Protein AF-A0A8S9REV7-F1 (afdb_monomer_lite)

Structure (mmCIF, N/CA/C/O backbone):
data_AF-A0A8S9REV7-F1
#
_entry.id   AF-A0A8S9REV7-F1
#
loop_
_atom_site.group_PDB
_atom_site.id
_atom_site.type_symbol
_atom_site.label_atom_id
_atom_site.label_alt_id
_atom_site.label_comp_id
_atom_site.label_asym_id
_atom_site.label_entity_id
_atom_site.label_seq_id
_atom_site.pdbx_PDB_ins_code
_atom_site.Cartn_x
_atom_site.Cartn_y
_atom_site.Cartn_z
_atom_site.occupancy
_atom_site.B_iso_or_equiv
_atom_site.auth_seq_id
_atom_site.auth_comp_id
_atom_site.auth_asym_id
_atom_site.auth_atom_id
_atom_site.pdbx_PDB_model_num
ATOM 1 N N . THR A 1 1 ? -3.778 -7.775 54.586 1.00 39.25 1 THR A N 1
ATOM 2 C CA . THR A 1 1 ? -3.864 -8.688 53.432 1.00 39.25 1 THR A CA 1
ATOM 3 C C . THR A 1 1 ? -3.214 -8.007 52.251 1.00 39.25 1 THR A C 1
ATOM 5 O O . THR A 1 1 ? -3.766 -7.033 51.762 1.00 39.25 1 THR A O 1
ATOM 8 N N . ALA A 1 2 ? -1.994 -8.413 51.896 1.00 40.66 2 ALA A N 1
ATOM 9 C CA . ALA A 1 2 ? -1.284 -7.877 50.738 1.00 40.66 2 ALA A CA 1
ATOM 10 C C . ALA A 1 2 ? -1.895 -8.484 49.469 1.00 40.66 2 ALA A C 1
ATOM 12 O O . ALA A 1 2 ? -1.997 -9.705 49.362 1.00 40.66 2 ALA A O 1
ATOM 13 N N . VAL A 1 3 ? -2.356 -7.632 48.557 1.00 47.00 3 VAL A N 1
ATOM 14 C CA . VAL A 1 3 ? -2.784 -8.039 47.216 1.00 47.00 3 VAL A CA 1
ATOM 15 C C . VAL A 1 3 ? -1.506 -8.296 46.408 1.00 47.00 3 VAL A C 1
ATOM 17 O O . VAL A 1 3 ? -0.645 -7.415 46.402 1.00 47.00 3 VAL A O 1
ATOM 20 N N . PRO A 1 4 ? -1.319 -9.467 45.775 1.00 45.22 4 PRO A N 1
ATOM 21 C CA . PRO A 1 4 ? -0.142 -9.709 44.954 1.00 45.22 4 PRO A CA 1
ATOM 22 C C . PRO A 1 4 ? -0.249 -8.898 43.659 1.00 45.22 4 PRO A C 1
ATOM 24 O O . PRO A 1 4 ? -1.212 -9.048 42.908 1.00 45.22 4 PRO A O 1
ATOM 27 N N . GLU A 1 5 ? 0.753 -8.064 43.383 1.00 46.72 5 GLU A N 1
ATOM 28 C CA . GLU A 1 5 ? 0.997 -7.477 42.061 1.00 46.72 5 GLU A CA 1
ATOM 29 C C . GLU A 1 5 ? 1.656 -8.513 41.135 1.00 46.72 5 GLU A C 1
ATOM 31 O O . GLU A 1 5 ? 2.822 -8.406 40.764 1.00 46.72 5 GLU A O 1
ATOM 36 N N . GLU A 1 6 ? 0.915 -9.552 40.758 1.00 48.66 6 GLU A N 1
ATOM 37 C CA . GLU A 1 6 ? 1.320 -10.462 39.686 1.00 48.66 6 GLU A CA 1
ATOM 38 C C . GLU A 1 6 ? 0.382 -10.275 38.490 1.00 48.66 6 GLU A C 1
ATOM 40 O O . GLU A 1 6 ? -0.776 -10.684 38.524 1.00 48.66 6 GLU A O 1
ATOM 45 N N . GLY A 1 7 ? 0.872 -9.653 37.409 1.00 47.50 7 GLY A N 1
ATOM 46 C CA . GLY A 1 7 ? 0.173 -9.743 36.120 1.00 47.50 7 GLY A CA 1
ATOM 47 C C . GLY A 1 7 ? 0.467 -8.690 35.054 1.00 47.50 7 GLY A C 1
ATOM 48 O O . GLY A 1 7 ? 0.242 -8.965 33.877 1.00 47.50 7 GLY A O 1
ATOM 49 N N . GLU A 1 8 ? 0.994 -7.508 35.385 1.00 52.69 8 GLU A N 1
ATOM 50 C CA . GLU A 1 8 ? 1.138 -6.452 34.365 1.00 52.69 8 GLU A CA 1
ATOM 51 C C . GLU A 1 8 ? 2.300 -6.673 33.376 1.00 52.69 8 GLU A C 1
ATOM 53 O O . GLU A 1 8 ? 2.222 -6.239 32.224 1.00 52.69 8 GLU A O 1
ATOM 58 N N . GLY A 1 9 ? 3.381 -7.341 33.794 1.00 54.41 9 GLY A N 1
ATOM 59 C CA . GLY A 1 9 ? 4.591 -7.511 32.976 1.00 54.41 9 GLY A CA 1
ATOM 60 C C . GLY A 1 9 ? 4.482 -8.599 31.901 1.00 54.41 9 GLY A C 1
ATOM 61 O O . GLY A 1 9 ? 4.935 -8.406 30.773 1.00 54.41 9 GLY A O 1
ATOM 62 N N . SER A 1 10 ? 3.829 -9.722 32.222 1.00 55.72 10 SER A N 1
ATOM 63 C CA . SER A 1 10 ? 3.706 -10.875 31.315 1.00 55.72 10 SER A CA 1
ATOM 64 C C . SER A 1 10 ? 2.827 -10.550 30.101 1.00 55.72 10 SER A C 1
ATOM 66 O O . SER A 1 10 ? 3.233 -10.755 28.958 1.00 55.72 10 SER A O 1
ATOM 68 N N . GLY A 1 11 ? 1.679 -9.897 30.325 1.00 69.00 11 GLY A N 1
ATOM 69 C CA . GLY A 1 11 ? 0.784 -9.478 29.243 1.00 69.00 11 GLY A CA 1
ATOM 70 C C . GLY A 1 11 ? 1.391 -8.422 28.311 1.00 69.00 11 GLY A C 1
ATOM 71 O O . GLY A 1 11 ? 1.100 -8.420 27.115 1.00 69.00 11 GLY A O 1
ATOM 72 N N . LYS A 1 12 ? 2.265 -7.542 28.825 1.00 77.00 12 LYS A N 1
ATOM 73 C CA . LYS A 1 12 ? 3.007 -6.567 28.006 1.00 77.00 12 LYS A CA 1
ATOM 74 C C . LYS A 1 12 ? 4.042 -7.273 27.122 1.00 77.00 12 LYS A C 1
ATOM 76 O O . LYS A 1 12 ? 4.089 -6.992 25.928 1.00 77.00 12 LYS A O 1
ATOM 81 N N . MET A 1 13 ? 4.797 -8.234 27.661 1.00 82.94 13 MET A N 1
ATOM 82 C CA . MET A 1 13 ? 5.788 -8.999 26.890 1.00 82.94 13 MET A CA 1
ATOM 83 C C . MET A 1 13 ? 5.139 -9.852 25.790 1.00 82.94 13 MET A C 1
ATOM 85 O O . MET A 1 13 ? 5.605 -9.840 24.653 1.00 82.94 13 MET A O 1
ATOM 89 N N . THR A 1 14 ? 4.026 -10.536 26.084 1.00 85.75 14 THR A N 1
ATOM 90 C CA . THR A 1 14 ? 3.288 -11.316 25.077 1.00 85.75 14 THR A CA 1
ATOM 91 C C . THR A 1 14 ? 2.748 -10.432 23.954 1.00 85.75 14 THR A C 1
ATOM 93 O O . THR A 1 14 ? 2.889 -10.794 22.792 1.00 85.75 14 THR A O 1
ATOM 96 N N . LYS A 1 15 ? 2.210 -9.244 24.267 1.00 85.94 15 LYS A N 1
ATOM 97 C CA . LYS A 1 15 ? 1.755 -8.283 23.245 1.00 85.94 15 LYS A CA 1
ATOM 98 C C . LYS A 1 15 ? 2.898 -7.742 22.391 1.00 85.94 15 LYS A C 1
ATOM 100 O O . LYS A 1 15 ? 2.723 -7.567 21.191 1.00 85.94 15 LYS A O 1
ATOM 105 N N . VAL A 1 16 ? 4.063 -7.481 22.987 1.00 90.25 16 VAL A N 1
ATOM 106 C CA . VAL A 1 16 ? 5.259 -7.049 22.243 1.00 90.25 16 VAL A CA 1
ATOM 107 C C . VAL A 1 16 ? 5.751 -8.160 21.314 1.00 90.25 16 VAL A C 1
ATOM 109 O O . VAL A 1 16 ? 6.079 -7.882 20.164 1.00 90.25 16 VAL A O 1
ATOM 112 N N . LEU A 1 17 ? 5.748 -9.415 21.773 1.00 90.88 17 LEU A N 1
ATOM 113 C CA . LEU A 1 17 ? 6.077 -10.581 20.949 1.00 90.88 17 LEU A CA 1
ATOM 114 C C . LEU A 1 17 ? 5.076 -10.784 19.807 1.00 90.88 17 LEU A C 1
ATOM 116 O O . LEU A 1 17 ? 5.490 -10.993 18.670 1.00 90.88 17 LEU A O 1
ATOM 120 N N . GLU A 1 18 ? 3.776 -10.689 20.088 1.00 89.19 18 GLU A N 1
ATOM 121 C CA . GLU A 1 18 ? 2.718 -10.783 19.078 1.00 89.19 18 GLU A CA 1
ATOM 122 C C . GLU A 1 18 ? 2.866 -9.678 18.028 1.00 89.19 18 GLU A C 1
ATOM 124 O O . GLU A 1 18 ? 2.861 -9.955 16.830 1.00 89.19 18 GLU A O 1
ATOM 129 N N . LEU A 1 19 ? 3.095 -8.438 18.466 1.00 89.56 19 LEU A N 1
ATOM 130 C CA . LEU A 1 19 ? 3.338 -7.308 17.577 1.00 89.56 19 LEU A CA 1
ATOM 131 C C . LEU A 1 19 ? 4.605 -7.514 16.736 1.00 89.56 19 LEU A C 1
ATOM 133 O O . LEU A 1 19 ? 4.574 -7.310 15.525 1.00 89.56 19 LEU A O 1
ATOM 137 N N . GLY A 1 20 ? 5.703 -7.964 17.349 1.00 91.88 20 GLY A N 1
ATOM 138 C CA . GLY A 1 20 ? 6.948 -8.281 16.650 1.00 91.88 20 GLY A CA 1
ATOM 139 C C . GLY A 1 20 ? 6.765 -9.372 15.594 1.00 91.88 20 GLY A C 1
ATOM 140 O O . GLY A 1 20 ? 7.270 -9.244 14.479 1.00 91.88 20 GLY A O 1
ATOM 141 N N . LEU A 1 21 ? 5.981 -10.408 15.904 1.00 92.69 21 LEU A N 1
ATOM 142 C CA . LEU A 1 21 ? 5.650 -11.478 14.967 1.00 92.69 21 LEU A CA 1
ATOM 143 C C . LEU A 1 21 ? 4.752 -10.980 13.830 1.00 92.69 21 LEU A C 1
ATOM 145 O O . LEU A 1 21 ? 4.997 -11.324 12.675 1.00 92.69 21 LEU A O 1
ATOM 149 N N . LEU A 1 22 ? 3.764 -10.131 14.125 1.00 89.62 22 LEU A N 1
ATOM 150 C CA . LEU A 1 22 ? 2.931 -9.483 13.110 1.00 89.62 22 LEU A CA 1
ATOM 151 C C . LEU A 1 22 ? 3.774 -8.621 12.164 1.00 89.62 22 LEU A C 1
ATOM 153 O O . LEU A 1 22 ? 3.592 -8.713 10.951 1.00 89.62 22 LEU A O 1
ATOM 157 N N . PHE A 1 23 ? 4.736 -7.850 12.683 1.00 90.94 23 PHE A N 1
ATOM 158 C CA . PHE A 1 23 ? 5.672 -7.084 11.856 1.00 90.94 23 PHE A CA 1
ATOM 159 C C . PHE A 1 23 ? 6.564 -7.993 11.010 1.00 90.94 23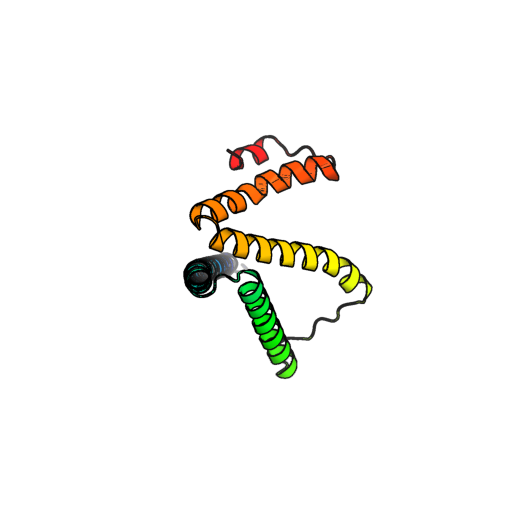 PHE A C 1
ATOM 161 O O . PHE A 1 23 ? 6.686 -7.765 9.808 1.00 90.94 23 PHE 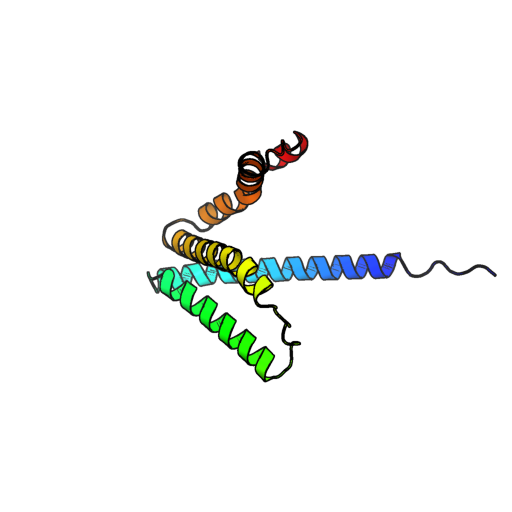A O 1
AT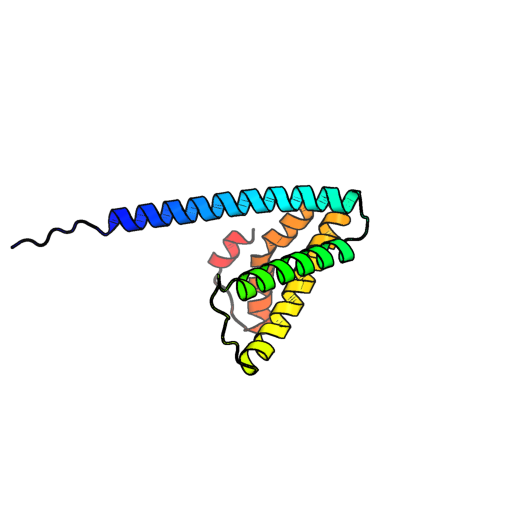OM 168 N N . ALA A 1 24 ? 7.155 -9.037 11.595 1.00 90.69 24 ALA A N 1
ATOM 169 C CA . ALA A 1 24 ? 7.998 -9.980 10.863 1.00 90.69 24 ALA A CA 1
ATOM 170 C C . ALA A 1 24 ? 7.224 -10.660 9.721 1.00 90.69 24 ALA A C 1
ATOM 172 O O . ALA A 1 24 ? 7.696 -10.709 8.584 1.00 90.69 24 ALA A O 1
ATOM 173 N N . MET A 1 25 ? 6.006 -11.121 10.010 1.00 90.75 25 MET A N 1
ATOM 174 C CA . MET A 1 25 ? 5.106 -11.733 9.037 1.00 90.75 25 MET A CA 1
ATOM 175 C C . MET A 1 25 ? 4.716 -10.738 7.938 1.00 90.75 25 MET A C 1
ATOM 177 O O . MET A 1 25 ? 4.762 -11.064 6.752 1.00 90.75 25 MET A O 1
ATOM 181 N N . TRP A 1 26 ? 4.381 -9.504 8.316 1.00 87.56 26 TRP A N 1
ATOM 182 C CA . TRP A 1 26 ? 4.061 -8.435 7.377 1.00 87.56 26 TRP A CA 1
ATOM 183 C C . TRP A 1 26 ? 5.228 -8.128 6.432 1.00 87.56 26 TRP A C 1
ATOM 185 O O . TRP A 1 26 ? 5.024 -8.102 5.218 1.00 87.56 26 TRP A O 1
ATOM 195 N N . TYR A 1 27 ? 6.452 -7.974 6.950 1.00 86.81 27 TYR A N 1
ATOM 196 C CA . TYR A 1 27 ? 7.648 -7.762 6.128 1.00 86.81 27 TYR A CA 1
ATOM 197 C C . TYR A 1 27 ? 7.919 -8.941 5.192 1.00 86.81 27 TYR A C 1
ATOM 199 O O . TYR A 1 27 ? 8.192 -8.725 4.011 1.00 86.81 27 TYR A O 1
ATOM 207 N N . LEU A 1 28 ? 7.801 -10.178 5.682 1.00 88.88 28 LEU A N 1
ATOM 208 C CA . LEU A 1 28 ? 7.999 -11.379 4.871 1.00 88.88 28 LEU A CA 1
ATOM 209 C C . LEU A 1 28 ? 7.018 -11.424 3.691 1.00 88.88 28 LEU A C 1
ATOM 211 O O . LEU A 1 28 ? 7.437 -11.587 2.541 1.00 88.88 28 LEU A O 1
ATOM 215 N N . PHE A 1 29 ? 5.724 -11.218 3.958 1.00 85.50 29 PHE A N 1
ATOM 216 C CA . PHE A 1 29 ? 4.711 -11.142 2.907 1.00 85.50 29 PHE A CA 1
ATOM 217 C C . PHE A 1 29 ? 4.954 -9.970 1.959 1.00 85.50 29 PHE A C 1
ATOM 219 O O . PHE A 1 29 ? 4.761 -10.124 0.756 1.00 85.50 29 PHE A O 1
ATOM 226 N N . ASN A 1 30 ? 5.415 -8.821 2.460 1.00 84.88 30 ASN A N 1
ATOM 227 C CA . ASN A 1 30 ? 5.730 -7.666 1.626 1.00 84.88 30 ASN A CA 1
ATOM 228 C C . ASN A 1 30 ? 6.896 -7.961 0.669 1.00 84.88 30 ASN A C 1
ATOM 230 O O . ASN A 1 30 ? 6.805 -7.656 -0.519 1.00 84.88 30 ASN A O 1
ATOM 234 N N . ILE A 1 31 ? 7.964 -8.605 1.146 1.00 82.56 31 ILE A N 1
ATOM 235 C CA . ILE A 1 31 ? 9.101 -9.019 0.311 1.00 82.56 31 ILE A CA 1
ATOM 236 C C . ILE A 1 31 ? 8.631 -9.998 -0.766 1.00 82.56 31 ILE A C 1
ATOM 238 O O . ILE A 1 31 ? 8.898 -9.778 -1.951 1.00 82.56 31 ILE A O 1
ATOM 242 N N . TYR A 1 32 ? 7.894 -11.041 -0.371 1.00 84.62 32 TYR A N 1
ATOM 243 C CA . TYR A 1 32 ? 7.368 -12.031 -1.310 1.00 84.62 32 TYR A CA 1
ATOM 244 C C . TYR A 1 32 ? 6.472 -11.376 -2.362 1.00 84.62 32 TYR A C 1
ATOM 246 O O . TYR A 1 32 ? 6.670 -11.584 -3.559 1.00 84.62 32 TYR A O 1
ATOM 254 N N . PHE A 1 33 ? 5.547 -10.520 -1.919 1.00 81.62 33 PHE A N 1
ATOM 255 C CA . PHE A 1 33 ? 4.679 -9.743 -2.789 1.00 81.62 33 PHE A CA 1
ATOM 256 C C . PHE A 1 33 ? 5.498 -8.933 -3.791 1.00 81.62 33 PHE A C 1
ATOM 258 O O . PHE A 1 33 ? 5.299 -9.113 -4.983 1.00 81.62 33 PHE A O 1
ATOM 265 N N . ASN A 1 34 ? 6.462 -8.111 -3.362 1.00 77.50 34 ASN A N 1
ATOM 266 C CA . ASN A 1 34 ? 7.242 -7.269 -4.278 1.00 77.50 34 ASN A CA 1
ATOM 267 C C . ASN A 1 34 ? 8.056 -8.079 -5.302 1.00 77.50 34 ASN A C 1
ATOM 269 O O . ASN A 1 34 ? 8.093 -7.708 -6.479 1.00 77.50 34 ASN A O 1
ATOM 273 N N . ILE A 1 35 ? 8.680 -9.190 -4.888 1.00 80.69 35 ILE A N 1
ATOM 274 C CA . ILE A 1 35 ? 9.432 -10.068 -5.799 1.00 80.69 35 ILE A CA 1
ATOM 275 C C . ILE A 1 35 ? 8.490 -10.689 -6.831 1.00 80.69 35 ILE A C 1
ATOM 277 O O . ILE A 1 35 ? 8.758 -10.610 -8.033 1.00 80.69 35 ILE A O 1
ATOM 281 N N . TYR A 1 36 ? 7.378 -11.271 -6.377 1.00 79.25 36 TYR A N 1
ATOM 282 C CA . TYR A 1 36 ? 6.417 -11.935 -7.251 1.00 79.25 36 TYR A CA 1
ATOM 283 C C . TYR A 1 36 ? 5.768 -10.940 -8.214 1.00 79.25 36 TYR A C 1
ATOM 285 O O . TYR A 1 36 ? 5.691 -11.193 -9.412 1.00 79.25 36 TYR A O 1
ATOM 293 N N . ASN A 1 37 ? 5.397 -9.756 -7.723 1.00 76.69 37 ASN A N 1
ATOM 294 C CA . ASN A 1 37 ? 4.819 -8.695 -8.539 1.00 76.69 37 ASN A CA 1
ATOM 295 C C . ASN A 1 37 ? 5.787 -8.274 -9.649 1.00 76.69 37 ASN A C 1
ATOM 297 O O . ASN A 1 37 ? 5.384 -8.138 -10.800 1.00 76.69 37 ASN A O 1
ATOM 301 N N . LYS A 1 38 ? 7.088 -8.156 -9.347 1.00 68.94 38 LYS A N 1
ATOM 302 C CA . LYS A 1 38 ? 8.099 -7.864 -10.370 1.00 68.94 38 LYS A CA 1
ATOM 303 C C . LYS A 1 38 ? 8.252 -8.985 -11.397 1.00 68.94 38 LYS A C 1
ATOM 305 O O . LYS A 1 38 ? 8.441 -8.694 -12.575 1.00 68.94 38 LYS A O 1
ATOM 310 N N . GLN A 1 39 ? 8.181 -10.249 -10.984 1.00 76.75 39 GLN A N 1
ATOM 311 C CA . GLN A 1 39 ? 8.217 -11.383 -11.914 1.00 76.75 39 GLN A CA 1
ATOM 312 C C . GLN A 1 39 ? 6.987 -11.398 -12.828 1.00 76.75 39 GLN A C 1
ATOM 314 O O . GLN A 1 39 ? 7.129 -11.524 -14.043 1.00 76.75 39 GLN A O 1
ATOM 319 N N . VAL A 1 40 ? 5.798 -11.179 -12.263 1.00 74.06 40 VAL A N 1
ATOM 320 C CA . VAL A 1 40 ? 4.548 -11.067 -13.020 1.00 74.06 40 VAL A CA 1
ATOM 321 C C . VAL A 1 40 ? 4.604 -9.880 -13.978 1.00 74.06 40 VAL A C 1
ATOM 323 O O . VAL A 1 40 ? 4.249 -10.040 -15.134 1.00 74.06 40 VAL A O 1
ATOM 326 N N . LEU A 1 41 ? 5.127 -8.726 -13.557 1.00 68.50 41 LEU A N 1
ATOM 327 C CA . LEU A 1 41 ? 5.301 -7.544 -14.411 1.00 68.50 41 LEU A CA 1
ATOM 328 C C . LEU A 1 41 ? 6.322 -7.745 -15.543 1.00 68.50 41 LEU A C 1
ATOM 330 O O . LEU A 1 41 ? 6.201 -7.109 -16.587 1.00 68.50 41 LEU A O 1
ATOM 334 N N . LYS A 1 42 ? 7.315 -8.629 -15.361 1.00 68.62 42 LYS A N 1
ATOM 335 C CA . LYS A 1 42 ? 8.231 -9.044 -16.439 1.00 68.62 42 LYS A CA 1
ATOM 336 C C . LYS A 1 42 ? 7.560 -9.973 -17.455 1.00 68.62 42 LYS A C 1
ATOM 338 O O . LYS A 1 42 ? 7.911 -9.927 -18.626 1.00 68.62 42 LYS A O 1
ATOM 343 N N . ALA A 1 43 ? 6.637 -10.829 -17.015 1.00 71.94 43 ALA A N 1
ATOM 344 C CA . ALA A 1 43 ? 5.912 -11.753 -17.892 1.00 71.94 43 ALA A CA 1
ATOM 345 C C . ALA A 1 43 ? 4.708 -11.084 -18.583 1.00 71.94 43 ALA A C 1
ATOM 347 O O . ALA A 1 43 ? 4.429 -11.325 -19.754 1.00 71.94 43 ALA A O 1
ATOM 348 N N . LEU A 1 44 ? 4.012 -10.213 -17.856 1.00 65.31 44 LEU A N 1
ATOM 349 C CA . LEU A 1 44 ? 2.871 -9.415 -18.278 1.00 65.31 44 LEU A CA 1
ATOM 350 C C . LEU A 1 44 ? 3.254 -7.940 -18.165 1.00 65.31 44 LEU A C 1
ATOM 352 O O . LEU A 1 44 ? 3.150 -7.341 -17.095 1.00 65.31 44 LEU A O 1
ATOM 356 N N . HIS A 1 45 ? 3.611 -7.324 -19.293 1.00 68.62 45 HIS A N 1
ATOM 357 C CA . HIS A 1 45 ? 3.912 -5.889 -19.402 1.00 68.62 45 HIS A CA 1
ATOM 358 C C . HIS A 1 45 ? 2.673 -4.974 -19.206 1.00 68.62 45 HIS A C 1
ATOM 360 O O . HIS A 1 45 ? 2.595 -3.881 -19.763 1.00 68.62 45 HIS A O 1
ATOM 366 N N . ALA A 1 46 ? 1.685 -5.412 -18.418 1.00 71.88 46 ALA A N 1
ATOM 367 C CA . ALA A 1 46 ? 0.404 -4.756 -18.176 1.00 71.88 46 ALA A CA 1
ATOM 368 C C . ALA A 1 46 ? 0.164 -4.541 -16.660 1.00 71.88 46 ALA A C 1
ATOM 370 O O . ALA A 1 46 ? -0.652 -5.240 -16.052 1.00 71.88 46 ALA A O 1
ATOM 371 N N . PRO A 1 47 ? 0.834 -3.555 -16.025 1.00 70.75 47 PRO A N 1
ATOM 372 C CA . PRO A 1 47 ? 0.696 -3.251 -14.589 1.00 70.75 47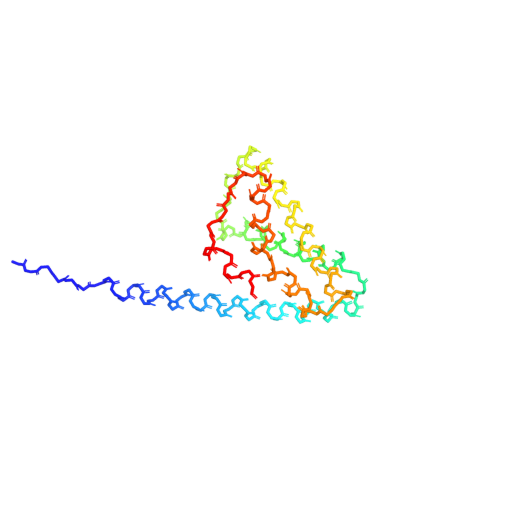 PRO A CA 1
ATOM 373 C C . PRO A 1 47 ? -0.741 -2.959 -14.141 1.00 70.75 47 PRO A C 1
ATOM 375 O O . PRO A 1 47 ? -1.128 -3.274 -13.013 1.00 70.75 47 PRO A O 1
ATOM 378 N N . MET A 1 48 ? -1.543 -2.374 -15.030 1.00 71.56 48 MET A N 1
ATOM 379 C CA . MET A 1 48 ? -2.959 -2.089 -14.785 1.00 71.56 48 MET A CA 1
ATOM 380 C C . MET A 1 48 ? -3.756 -3.378 -14.554 1.00 71.56 48 MET A C 1
ATOM 382 O O . MET A 1 48 ? -4.514 -3.467 -13.592 1.00 71.56 48 MET A O 1
ATOM 386 N N . THR A 1 49 ? -3.531 -4.403 -15.379 1.00 75.44 49 THR A N 1
ATOM 387 C CA . THR A 1 49 ? -4.224 -5.694 -15.279 1.00 75.44 49 THR A CA 1
ATOM 388 C C . THR A 1 49 ? -3.842 -6.436 -14.004 1.00 75.44 49 THR A C 1
ATOM 390 O O . THR A 1 49 ? -4.709 -6.984 -13.333 1.00 75.44 49 THR A O 1
ATOM 393 N N . VAL A 1 50 ? -2.564 -6.399 -13.618 1.00 77.06 50 VAL A N 1
ATOM 394 C CA . VAL A 1 50 ? -2.088 -7.007 -12.364 1.00 77.06 50 VAL A CA 1
ATOM 395 C C . VAL A 1 50 ? -2.757 -6.354 -11.154 1.00 77.06 50 VAL A C 1
ATOM 397 O O . VAL A 1 50 ? -3.266 -7.047 -10.276 1.00 77.06 50 VAL A O 1
ATOM 400 N N . THR A 1 51 ? -2.828 -5.022 -11.145 1.00 78.25 51 THR A N 1
ATOM 401 C CA . THR A 1 51 ? -3.504 -4.258 -10.087 1.00 78.25 51 THR A CA 1
ATOM 402 C C . THR A 1 51 ? -4.998 -4.596 -10.026 1.00 78.25 51 THR A C 1
ATOM 404 O O . THR A 1 51 ? -5.534 -4.838 -8.948 1.00 78.25 51 THR A O 1
ATOM 407 N N . LEU A 1 52 ? -5.667 -4.684 -11.181 1.00 81.50 52 LEU A N 1
ATOM 408 C CA . LEU A 1 52 ? -7.080 -5.058 -11.266 1.00 81.50 52 LEU A CA 1
ATOM 409 C C . LEU A 1 52 ? -7.335 -6.467 -10.716 1.00 81.50 52 LEU A C 1
ATOM 411 O O . LEU A 1 52 ? -8.270 -6.656 -9.943 1.00 81.50 52 LEU A O 1
ATOM 415 N N . VAL A 1 53 ? -6.493 -7.442 -11.071 1.00 82.56 53 VAL A N 1
ATOM 416 C CA . VAL A 1 53 ? -6.598 -8.819 -10.566 1.00 82.56 53 VAL A CA 1
ATOM 417 C C . VAL A 1 53 ? -6.369 -8.868 -9.054 1.00 82.56 53 VAL A C 1
ATOM 419 O O . VAL A 1 53 ? -7.108 -9.561 -8.362 1.00 82.56 53 VAL A O 1
ATOM 422 N N . GLN A 1 54 ? -5.411 -8.106 -8.517 1.00 82.38 54 GLN A N 1
ATOM 423 C CA . GLN A 1 54 ? -5.179 -8.018 -7.068 1.00 82.38 54 GLN A CA 1
ATOM 424 C C . GLN A 1 54 ? -6.420 -7.510 -6.326 1.00 82.38 54 GLN A C 1
ATOM 426 O O . GLN A 1 54 ? -6.849 -8.128 -5.349 1.00 82.38 54 GLN A O 1
ATOM 431 N N . PHE A 1 55 ? -7.041 -6.435 -6.823 1.00 83.75 55 PHE A N 1
ATOM 432 C CA . PHE A 1 55 ? -8.291 -5.932 -6.256 1.00 83.75 55 PHE A CA 1
ATOM 433 C C . PHE A 1 55 ? -9.440 -6.930 -6.419 1.00 83.75 55 PHE A C 1
ATOM 435 O O . PHE A 1 55 ? -10.170 -7.156 -5.460 1.00 83.75 55 PHE A O 1
ATOM 442 N N . ALA A 1 56 ? -9.563 -7.586 -7.576 1.00 85.12 56 ALA A N 1
ATOM 443 C CA . ALA A 1 56 ? -10.603 -8.582 -7.821 1.00 85.12 56 ALA A CA 1
ATOM 444 C C . ALA A 1 56 ? -10.492 -9.783 -6.869 1.00 85.12 56 ALA A C 1
ATOM 446 O O . ALA A 1 56 ? -11.478 -10.160 -6.239 1.00 85.12 56 ALA A O 1
ATOM 447 N N . VAL A 1 57 ? -9.292 -10.348 -6.705 1.00 85.69 57 VAL A N 1
ATOM 448 C CA . VAL A 1 57 ? -9.041 -11.454 -5.768 1.00 85.69 57 VAL A CA 1
ATOM 449 C C . VAL A 1 57 ? -9.333 -11.013 -4.333 1.00 85.69 57 VAL A C 1
ATOM 451 O O . VAL A 1 57 ? -10.028 -11.726 -3.610 1.00 85.69 57 VAL A O 1
ATOM 454 N N . GLY A 1 58 ? -8.888 -9.817 -3.932 1.00 83.69 58 GLY A N 1
ATOM 455 C CA . GLY A 1 58 ? -9.198 -9.254 -2.616 1.00 83.69 58 GLY A CA 1
ATOM 456 C C . GLY A 1 58 ? -10.704 -9.097 -2.377 1.00 83.69 58 GLY A C 1
ATOM 457 O O . GLY A 1 58 ? -11.212 -9.515 -1.337 1.00 83.69 58 GLY A O 1
ATOM 458 N N . SER A 1 59 ? -11.444 -8.569 -3.357 1.00 84.25 59 SER A N 1
ATOM 459 C CA . SER A 1 59 ? -12.903 -8.432 -3.284 1.00 84.25 59 SER A CA 1
ATOM 460 C C . SER A 1 59 ? -13.616 -9.784 -3.200 1.00 84.25 59 SER A C 1
ATOM 462 O O . SER A 1 59 ? -14.550 -9.923 -2.408 1.00 84.25 59 SER A O 1
ATOM 464 N N . VAL A 1 60 ? -13.174 -10.791 -3.960 1.00 85.81 60 VAL A N 1
ATOM 465 C CA . VAL A 1 60 ? -13.740 -12.150 -3.907 1.00 85.81 60 VAL A CA 1
ATOM 466 C C . VAL A 1 60 ? -13.507 -12.782 -2.539 1.00 85.81 60 VAL A C 1
ATOM 468 O O . VAL A 1 60 ? -14.453 -13.309 -1.957 1.00 85.81 60 VAL A O 1
ATOM 471 N N . LEU A 1 61 ? -12.295 -12.679 -1.986 1.00 84.75 61 LEU A N 1
ATOM 472 C CA . LEU A 1 61 ? -11.977 -13.209 -0.657 1.00 84.75 61 LEU A CA 1
ATOM 473 C C . LEU A 1 61 ? -12.835 -12.559 0.433 1.00 84.75 61 LEU A C 1
ATOM 475 O O . LEU A 1 61 ? -13.434 -13.269 1.237 1.00 84.75 61 LEU A O 1
ATOM 479 N N . ILE A 1 62 ? -12.967 -11.230 0.427 1.00 82.00 62 ILE A N 1
ATOM 480 C CA . ILE A 1 62 ? -13.814 -10.503 1.388 1.00 82.00 62 ILE A CA 1
ATOM 481 C C . ILE A 1 62 ? -15.282 -10.921 1.246 1.00 82.00 62 ILE A C 1
ATOM 483 O O . ILE A 1 62 ? -15.948 -11.203 2.243 1.00 82.00 62 ILE A O 1
ATOM 487 N N . THR A 1 63 ? -15.778 -11.021 0.010 1.00 79.88 63 THR A N 1
ATOM 488 C CA . THR A 1 63 ? -17.150 -11.471 -0.265 1.00 79.88 63 THR A CA 1
ATOM 489 C C . THR A 1 63 ? -17.370 -12.893 0.244 1.00 79.88 63 THR A C 1
ATOM 491 O O . THR A 1 63 ? -18.396 -13.173 0.860 1.00 79.88 63 THR A O 1
ATOM 494 N N . PHE A 1 64 ? -16.389 -13.778 0.064 1.00 83.25 64 PHE A N 1
ATOM 495 C CA . PHE A 1 64 ? -16.432 -15.147 0.563 1.00 83.25 64 PHE A CA 1
ATOM 496 C C . PHE A 1 64 ? -16.408 -15.201 2.099 1.00 83.25 64 PHE A C 1
ATOM 498 O O . PHE A 1 64 ? -17.204 -15.919 2.699 1.00 83.25 64 PHE A O 1
ATOM 505 N N . MET A 1 65 ? -15.591 -14.374 2.761 1.00 80.56 65 MET A N 1
ATOM 506 C CA . MET A 1 65 ? -15.581 -14.247 4.226 1.00 80.56 65 MET A CA 1
ATOM 507 C C . MET A 1 65 ? -16.921 -13.730 4.779 1.00 80.56 65 MET A C 1
ATOM 509 O O . MET A 1 65 ? -17.368 -14.185 5.834 1.00 80.56 65 MET A O 1
ATOM 513 N N . TRP A 1 66 ? -17.592 -12.819 4.064 1.00 80.12 66 TRP A N 1
ATOM 514 C CA . TRP A 1 66 ? -18.941 -12.340 4.401 1.00 80.12 66 TRP A CA 1
ATOM 515 C C . TRP A 1 66 ? -20.055 -13.337 4.064 1.00 80.12 66 TRP A C 1
ATOM 517 O O . TRP A 1 66 ? -21.122 -13.280 4.686 1.00 80.12 66 TRP A O 1
ATOM 527 N N . ALA A 1 67 ? -19.839 -14.217 3.083 1.00 77.81 67 ALA A N 1
ATOM 528 C CA . ALA A 1 67 ? -20.753 -15.297 2.721 1.00 77.81 67 ALA A CA 1
ATOM 529 C C . ALA A 1 67 ? -20.698 -16.436 3.748 1.00 77.81 67 ALA A C 1
ATOM 531 O O . ALA A 1 67 ? -21.741 -16.894 4.204 1.00 77.81 67 ALA A O 1
ATOM 532 N N . LEU A 1 68 ? -19.494 -16.814 4.188 1.00 80.38 68 LEU A N 1
ATOM 533 C CA . LEU A 1 68 ? -19.268 -17.800 5.250 1.00 80.38 68 LEU A CA 1
ATOM 534 C C . LEU A 1 68 ? -19.513 -17.252 6.666 1.00 80.38 68 LEU A C 1
ATOM 536 O O . LEU A 1 68 ? -19.354 -17.981 7.641 1.00 80.38 68 LEU A O 1
ATOM 540 N N . ASN A 1 69 ? -19.884 -15.972 6.790 1.00 71.00 69 ASN A N 1
ATOM 541 C CA . ASN A 1 69 ? -20.130 -15.277 8.058 1.00 71.00 69 ASN A CA 1
ATOM 542 C C . ASN A 1 69 ? -18.949 -15.354 9.054 1.00 71.00 69 ASN A C 1
ATOM 544 O O . ASN A 1 69 ? -19.136 -15.223 10.261 1.00 71.00 69 ASN A O 1
ATOM 548 N N . LEU A 1 70 ? -17.727 -15.543 8.540 1.00 66.75 70 LEU A N 1
ATOM 549 C CA . LEU A 1 70 ? -16.490 -15.592 9.330 1.00 66.75 70 LEU A CA 1
ATOM 550 C C . LEU A 1 70 ? -16.117 -14.211 9.883 1.00 66.75 70 LEU A C 1
ATOM 552 O O . LEU A 1 70 ? -15.389 -14.110 10.866 1.00 66.75 70 LEU A O 1
ATOM 556 N N . TYR A 1 71 ? -16.617 -13.144 9.251 1.00 61.09 71 TYR A N 1
ATOM 557 C CA . TYR A 1 71 ? -16.383 -11.765 9.660 1.00 61.09 71 TYR A CA 1
ATOM 558 C C . TYR A 1 71 ? -17.697 -10.989 9.737 1.00 61.09 71 TYR A C 1
ATOM 560 O O . TYR A 1 71 ? -18.516 -11.029 8.814 1.00 61.09 71 TYR A O 1
ATOM 568 N N . LYS A 1 72 ? -17.897 -10.254 10.837 1.00 63.00 72 LYS A N 1
ATOM 569 C CA . LYS A 1 72 ? -19.114 -9.467 11.070 1.00 63.00 72 LYS A CA 1
ATOM 570 C C . LYS A 1 72 ? -19.214 -8.382 9.998 1.00 63.00 72 LYS A C 1
ATOM 572 O O . LYS A 1 72 ? -18.319 -7.545 9.885 1.00 63.00 72 LYS A O 1
ATOM 577 N N . ARG A 1 73 ? -20.294 -8.397 9.209 1.00 59.75 73 ARG A N 1
ATOM 578 C CA . ARG A 1 73 ? -20.505 -7.405 8.143 1.00 59.75 73 ARG A CA 1
ATOM 579 C C . ARG A 1 73 ? -20.473 -5.994 8.746 1.00 59.75 73 ARG A C 1
ATOM 581 O O . ARG A 1 73 ? -21.250 -5.728 9.672 1.00 59.75 73 ARG A O 1
ATOM 588 N N . PRO A 1 74 ? -19.591 -5.100 8.269 1.00 64.69 74 PRO A N 1
ATOM 589 C CA . PRO A 1 74 ? -19.520 -3.749 8.797 1.00 64.69 74 PRO A CA 1
ATOM 590 C C . PRO A 1 74 ? -20.826 -3.013 8.475 1.00 64.69 74 PRO A C 1
ATOM 592 O O . PRO A 1 74 ? -21.278 -2.988 7.332 1.00 64.69 74 PRO A O 1
ATOM 595 N N . LYS A 1 75 ? -21.456 -2.422 9.495 1.00 60.72 75 LYS A N 1
ATOM 596 C CA . LYS A 1 75 ? -22.614 -1.538 9.317 1.00 60.72 75 LYS A CA 1
ATOM 597 C C . LYS A 1 75 ? -22.106 -0.174 8.848 1.00 60.72 75 LYS A C 1
ATOM 599 O O . LYS A 1 75 ? -21.844 0.694 9.672 1.00 60.72 75 LYS A O 1
ATOM 604 N N . ILE A 1 76 ? -21.903 -0.018 7.543 1.00 66.12 76 ILE A N 1
ATOM 605 C CA . ILE A 1 76 ? -21.427 1.238 6.949 1.00 66.12 76 ILE A CA 1
ATOM 606 C C . ILE A 1 76 ? -22.639 2.126 6.646 1.00 66.12 76 ILE A C 1
ATOM 608 O O . ILE A 1 76 ? -23.536 1.725 5.907 1.00 66.12 76 ILE A O 1
ATOM 612 N N . SER A 1 77 ? -22.675 3.329 7.223 1.00 76.94 77 SER A N 1
ATOM 613 C CA . SER A 1 77 ? -23.654 4.362 6.854 1.00 76.94 77 SER A CA 1
ATOM 614 C C . SER A 1 77 ? -23.307 4.976 5.491 1.00 76.94 77 SER A C 1
ATOM 616 O O . SER A 1 77 ? -22.130 5.108 5.157 1.00 76.94 77 SER A O 1
ATOM 618 N N . ALA A 1 78 ? -24.304 5.421 4.718 1.00 72.94 78 ALA A N 1
ATOM 619 C CA . ALA A 1 78 ? -24.081 6.087 3.427 1.00 72.94 78 ALA A CA 1
ATOM 620 C C . ALA A 1 78 ? -23.157 7.319 3.543 1.00 72.94 78 ALA A C 1
ATOM 622 O O . ALA A 1 78 ? -22.335 7.563 2.662 1.00 72.94 78 ALA A O 1
ATOM 623 N N . ALA A 1 79 ? -23.223 8.041 4.668 1.00 76.81 79 ALA A N 1
ATOM 624 C CA . ALA A 1 79 ? -22.331 9.166 4.955 1.00 76.81 79 ALA A CA 1
ATOM 625 C C . ALA A 1 79 ? -20.869 8.727 5.161 1.00 76.81 79 ALA A C 1
ATOM 627 O O . ALA A 1 79 ? -19.947 9.400 4.709 1.00 76.81 79 ALA A O 1
ATOM 628 N N . GLN A 1 80 ? -20.647 7.569 5.794 1.00 77.81 80 GLN A N 1
ATOM 629 C CA . GLN A 1 80 ? -19.306 7.000 5.917 1.00 77.81 80 GLN A CA 1
ATOM 630 C C . GLN A 1 80 ? -18.805 6.540 4.552 1.00 77.81 80 GLN A C 1
ATOM 632 O O . GLN A 1 80 ? -17.676 6.847 4.202 1.00 77.81 80 GLN A O 1
ATOM 637 N N . LEU A 1 81 ? -19.643 5.888 3.742 1.00 79.31 81 LEU A N 1
ATOM 638 C CA . LEU A 1 81 ? -19.259 5.474 2.391 1.00 79.31 81 LEU A CA 1
ATOM 639 C C . LEU A 1 81 ? -18.788 6.661 1.538 1.00 79.31 81 LEU A C 1
ATOM 641 O O . LEU A 1 81 ? -17.744 6.564 0.897 1.00 79.31 81 LEU A O 1
ATOM 645 N N . ALA A 1 82 ? -19.499 7.790 1.596 1.00 80.12 82 ALA A N 1
ATOM 646 C CA . ALA A 1 82 ? -19.105 9.015 0.904 1.00 80.12 82 ALA A CA 1
ATOM 647 C C . ALA A 1 82 ? -17.748 9.565 1.386 1.00 80.12 82 ALA A C 1
ATOM 649 O O . ALA A 1 82 ? -16.969 10.050 0.571 1.00 80.12 82 ALA A O 1
ATOM 650 N N . ALA A 1 83 ? -17.435 9.445 2.681 1.00 81.94 83 ALA A N 1
ATOM 651 C CA . ALA A 1 83 ? -16.154 9.877 3.242 1.00 81.94 83 ALA A CA 1
ATOM 652 C C . ALA A 1 83 ? -14.994 8.916 2.911 1.00 81.94 83 ALA A C 1
ATOM 654 O O . ALA A 1 83 ? -13.865 9.355 2.706 1.00 81.94 83 ALA A O 1
ATOM 655 N N . ILE A 1 84 ? -15.261 7.607 2.832 1.00 85.75 84 ILE A N 1
ATOM 656 C CA . ILE A 1 84 ? -14.243 6.588 2.525 1.00 85.75 84 ILE A CA 1
ATOM 657 C C . ILE A 1 84 ? -13.938 6.554 1.021 1.00 85.75 84 ILE A C 1
ATOM 659 O O . ILE A 1 84 ? -12.830 6.201 0.631 1.00 85.75 84 ILE A O 1
ATOM 663 N N . LEU A 1 85 ? -14.893 6.928 0.165 1.00 84.38 85 LEU A N 1
ATOM 664 C CA . LEU A 1 85 ? -14.738 6.896 -1.289 1.00 84.38 85 LEU A CA 1
ATOM 665 C C . LEU A 1 85 ? -13.505 7.666 -1.808 1.00 84.38 85 LEU A C 1
ATOM 667 O O . LEU A 1 85 ? -12.714 7.053 -2.526 1.00 84.38 85 LEU A O 1
ATOM 671 N N . PRO A 1 86 ? -13.273 8.949 -1.461 1.00 84.44 86 PRO A N 1
ATOM 672 C CA . PRO A 1 86 ? -12.079 9.663 -1.917 1.00 84.44 86 PRO A CA 1
ATOM 673 C C . PRO A 1 86 ? -10.790 9.003 -1.412 1.00 84.44 86 PRO A C 1
ATOM 675 O O . PRO A 1 86 ? -9.837 8.861 -2.177 1.00 84.44 86 PRO A O 1
ATOM 678 N N . LEU A 1 87 ? -10.779 8.515 -0.167 1.00 85.69 87 LEU A N 1
ATOM 679 C CA . LEU A 1 87 ? -9.646 7.775 0.389 1.00 85.69 87 LEU A CA 1
ATOM 680 C C . LEU A 1 87 ? -9.381 6.482 -0.397 1.00 85.69 87 LEU A C 1
ATOM 682 O O . LEU A 1 87 ? -8.238 6.194 -0.740 1.00 85.69 87 LEU A O 1
ATOM 686 N N . ALA A 1 88 ? -10.429 5.729 -0.732 1.00 83.75 88 ALA A N 1
ATOM 687 C CA . ALA A 1 88 ? -10.332 4.502 -1.514 1.00 83.75 88 ALA A CA 1
ATOM 688 C C . ALA A 1 88 ? -9.817 4.769 -2.935 1.00 83.75 88 ALA A C 1
ATOM 690 O O . ALA A 1 88 ? -8.979 4.013 -3.427 1.00 83.75 88 ALA A O 1
ATOM 691 N N . VAL A 1 89 ? -10.260 5.855 -3.579 1.00 85.31 89 VAL A N 1
ATOM 692 C CA . VAL A 1 89 ? -9.768 6.266 -4.904 1.00 85.31 89 VAL A CA 1
ATOM 693 C C . VAL A 1 89 ? -8.282 6.611 -4.843 1.00 85.31 89 VAL A C 1
ATOM 695 O O . VAL A 1 89 ? -7.502 6.051 -5.613 1.00 85.31 89 VAL A O 1
ATOM 698 N N . VAL A 1 90 ? -7.866 7.466 -3.903 1.00 86.56 90 VAL A N 1
ATOM 699 C CA . VAL A 1 90 ? -6.452 7.845 -3.732 1.00 86.56 90 VAL A CA 1
ATOM 700 C C . VAL A 1 90 ? -5.594 6.621 -3.409 1.00 86.56 90 VAL A C 1
ATOM 702 O O . VAL A 1 90 ? -4.535 6.436 -4.006 1.00 86.56 90 VAL A O 1
ATOM 705 N N . HIS A 1 91 ? -6.072 5.733 -2.536 1.00 84.25 91 HIS A N 1
ATOM 706 C CA . HIS A 1 91 ? -5.373 4.497 -2.194 1.00 84.25 91 HIS A CA 1
ATOM 707 C C . HIS A 1 91 ? -5.250 3.550 -3.397 1.00 84.25 91 HIS A C 1
ATOM 709 O O . HIS A 1 91 ? -4.193 2.963 -3.636 1.00 84.25 91 HIS A O 1
ATOM 715 N N . THR A 1 92 ? -6.307 3.420 -4.201 1.00 83.06 92 THR A N 1
ATOM 716 C CA . THR A 1 92 ? -6.302 2.601 -5.423 1.00 83.06 92 THR A CA 1
ATOM 717 C C . THR A 1 92 ? -5.313 3.153 -6.444 1.00 83.06 92 THR A C 1
ATOM 719 O O . THR A 1 92 ? -4.506 2.398 -6.988 1.00 83.06 92 THR A O 1
ATOM 722 N N . LEU A 1 93 ? -5.311 4.472 -6.657 1.00 84.19 93 LEU A N 1
ATOM 723 C CA . LEU A 1 93 ? -4.350 5.145 -7.530 1.00 84.19 93 LEU A CA 1
ATOM 724 C C . LEU A 1 93 ? -2.912 4.980 -7.027 1.00 84.19 93 LEU A C 1
ATOM 726 O O . LEU A 1 93 ? -2.025 4.679 -7.821 1.00 84.19 93 LEU A O 1
ATOM 730 N N . GLY A 1 94 ? -2.677 5.095 -5.718 1.00 84.44 94 GLY A N 1
ATOM 731 C CA . GLY A 1 94 ? -1.362 4.864 -5.117 1.00 84.44 94 GLY A CA 1
ATOM 732 C C . GLY A 1 94 ? -0.843 3.442 -5.355 1.00 84.44 94 GLY A C 1
ATOM 733 O O . GLY A 1 94 ? 0.326 3.251 -5.705 1.00 84.44 94 GLY A O 1
ATOM 734 N N . ASN A 1 95 ? -1.719 2.439 -5.243 1.00 83.56 95 ASN A N 1
ATOM 735 C CA . A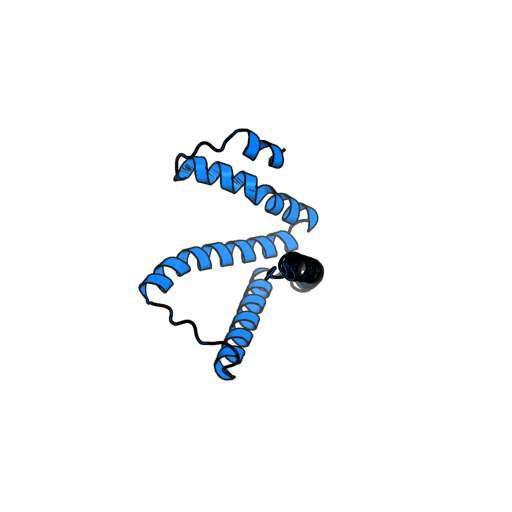SN A 1 95 ? -1.383 1.048 -5.554 1.00 83.56 95 ASN A CA 1
ATOM 736 C C . ASN A 1 95 ? -1.104 0.847 -7.049 1.00 83.56 95 ASN A C 1
ATOM 738 O O . ASN A 1 95 ? -0.096 0.235 -7.408 1.00 83.56 95 ASN A O 1
ATOM 742 N N . LEU A 1 96 ? -1.934 1.424 -7.922 1.00 82.50 96 LEU A N 1
ATOM 743 C CA . LEU A 1 96 ? -1.732 1.376 -9.368 1.00 82.50 96 LEU A CA 1
ATOM 744 C C . LEU A 1 96 ? -0.395 2.006 -9.775 1.00 82.50 96 LEU A C 1
ATOM 746 O O . LEU A 1 96 ? 0.385 1.382 -10.496 1.00 82.50 96 LEU A O 1
ATOM 750 N N . PHE A 1 97 ? -0.093 3.211 -9.289 1.00 81.56 97 PHE A N 1
ATOM 751 C CA . PHE A 1 97 ? 1.168 3.888 -9.585 1.00 81.56 97 PHE A CA 1
ATOM 752 C C . PHE A 1 97 ? 2.373 3.158 -8.993 1.00 81.56 97 PHE A C 1
ATOM 754 O O . PHE A 1 97 ? 3.414 3.101 -9.647 1.00 81.56 97 PHE A O 1
ATOM 761 N N . THR A 1 98 ? 2.237 2.526 -7.821 1.00 79.62 98 THR A N 1
ATOM 762 C CA . THR A 1 98 ? 3.282 1.644 -7.274 1.00 79.62 98 THR A CA 1
ATOM 763 C C . THR A 1 98 ? 3.548 0.477 -8.230 1.00 79.62 98 THR A C 1
ATOM 765 O O . THR A 1 98 ? 4.695 0.253 -8.610 1.00 79.62 98 THR A O 1
ATOM 768 N N . ASN A 1 99 ? 2.510 -0.229 -8.686 1.00 76.38 99 ASN A N 1
ATOM 769 C CA . ASN A 1 99 ? 2.655 -1.355 -9.615 1.00 76.38 99 ASN A CA 1
ATOM 770 C C . ASN A 1 99 ? 3.214 -0.919 -10.982 1.00 76.38 99 ASN A C 1
ATOM 772 O O . ASN A 1 99 ? 4.069 -1.598 -11.551 1.00 76.38 99 ASN A O 1
ATOM 776 N N . MET A 1 100 ? 2.801 0.245 -11.494 1.00 78.62 100 MET A N 1
ATOM 777 C CA . MET A 1 100 ? 3.388 0.840 -12.701 1.00 78.62 100 MET A CA 1
ATOM 778 C C . MET A 1 100 ? 4.866 1.195 -12.513 1.00 78.62 100 MET A C 1
ATOM 780 O O . MET A 1 100 ? 5.664 0.961 -13.421 1.00 78.62 100 MET A O 1
ATOM 784 N N . SER A 1 101 ? 5.231 1.742 -11.352 1.00 77.56 101 SER A N 1
ATOM 785 C CA . SER A 1 101 ? 6.613 2.055 -10.986 1.00 77.56 101 SER A CA 1
ATOM 786 C C . SER A 1 101 ? 7.456 0.778 -10.961 1.00 77.56 101 SER A C 1
ATOM 788 O O . SER A 1 101 ? 8.446 0.694 -11.676 1.00 77.56 101 SER A O 1
ATOM 790 N N . LEU A 1 102 ? 7.009 -0.286 -10.290 1.00 73.62 102 LEU A N 1
ATOM 791 C CA . LEU A 1 102 ? 7.741 -1.561 -10.225 1.00 73.62 102 LEU A CA 1
ATOM 792 C C . LEU A 1 102 ? 8.017 -2.195 -11.603 1.00 73.62 102 LEU A C 1
ATOM 794 O O . LEU A 1 102 ? 9.038 -2.876 -11.769 1.00 73.62 102 LEU A O 1
ATOM 798 N N . GLY A 1 103 ? 7.126 -1.961 -12.574 1.00 71.19 103 GLY A N 1
ATOM 799 C CA . GLY A 1 103 ? 7.285 -2.387 -13.966 1.00 71.19 103 GLY A CA 1
ATOM 800 C C . GLY A 1 103 ? 8.207 -1.497 -14.809 1.00 71.19 103 GLY A C 1
ATOM 801 O O . GLY A 1 103 ? 8.788 -1.986 -15.773 1.00 71.19 103 GLY A O 1
ATOM 802 N N . LYS A 1 104 ? 8.365 -0.211 -14.459 1.00 75.06 104 LYS A N 1
ATOM 803 C CA . LYS A 1 104 ? 9.159 0.772 -15.226 1.00 75.06 104 LYS A CA 1
ATOM 804 C C . LYS A 1 104 ? 10.517 1.118 -14.607 1.00 75.06 104 LYS A C 1
ATOM 806 O O . LYS A 1 104 ? 11.420 1.512 -15.334 1.00 75.06 104 LYS A O 1
ATOM 811 N N . VAL A 1 105 ? 10.676 0.987 -13.291 1.00 74.50 105 VAL A N 1
ATOM 812 C CA . VAL A 1 105 ? 11.887 1.355 -12.538 1.00 74.50 105 VAL A CA 1
ATOM 813 C C . VAL A 1 105 ? 12.354 0.216 -11.615 1.00 74.50 105 VAL A C 1
ATOM 815 O O . VAL A 1 105 ? 11.751 -0.862 -11.531 1.00 74.50 105 VAL A O 1
ATOM 818 N N . SER A 1 106 ? 13.500 0.399 -10.951 1.00 72.62 106 SER A N 1
ATOM 819 C CA . SER A 1 106 ? 14.009 -0.576 -9.981 1.00 72.62 106 SER A CA 1
ATOM 820 C C . SER A 1 106 ? 13.127 -0.610 -8.726 1.00 72.62 106 SER A C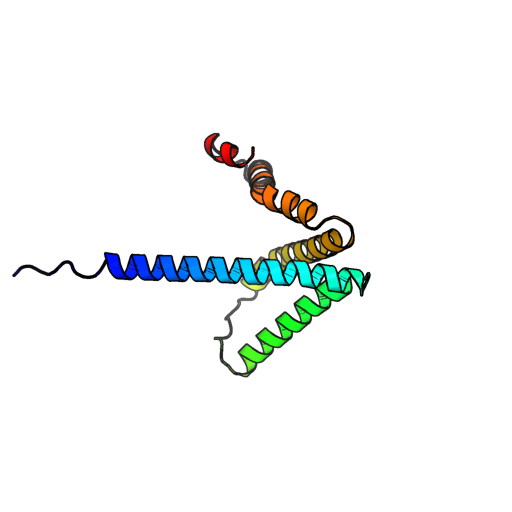 1
ATOM 822 O O . SER A 1 106 ? 12.569 0.403 -8.314 1.00 72.62 106 SER A O 1
ATOM 824 N N . VAL A 1 107 ? 13.022 -1.790 -8.102 1.00 72.88 107 VAL A N 1
ATOM 825 C CA . VAL A 1 107 ? 12.232 -1.981 -6.866 1.00 72.88 107 VAL A CA 1
ATOM 826 C C . VAL A 1 107 ? 12.767 -1.071 -5.765 1.00 72.88 107 VAL A C 1
ATOM 828 O O . VAL A 1 107 ? 11.999 -0.410 -5.075 1.00 72.88 107 VAL A O 1
ATOM 831 N N . SER A 1 108 ? 14.095 -0.975 -5.669 1.00 75.75 108 SER A N 1
ATOM 832 C CA . SER A 1 108 ? 14.787 -0.107 -4.721 1.00 75.75 108 SER A CA 1
ATOM 833 C C . SER A 1 108 ? 14.384 1.357 -4.885 1.00 75.75 108 SER A C 1
ATOM 835 O O . SER A 1 108 ? 14.031 1.979 -3.895 1.00 75.75 108 SER A O 1
ATOM 837 N N . PHE A 1 109 ? 14.335 1.887 -6.115 1.00 77.44 109 PHE A N 1
ATOM 838 C CA . PHE A 1 109 ? 13.923 3.276 -6.345 1.00 77.44 109 PHE A CA 1
ATOM 839 C C . PHE A 1 109 ? 12.460 3.517 -5.950 1.00 77.44 109 PHE A C 1
ATOM 841 O O . PHE A 1 109 ? 12.156 4.510 -5.292 1.00 77.44 109 PHE A O 1
ATOM 848 N N . THR A 1 110 ? 11.555 2.587 -6.277 1.00 79.06 110 THR A N 1
ATOM 849 C CA . THR A 1 110 ? 10.151 2.676 -5.846 1.00 79.06 110 THR A CA 1
ATOM 850 C C . THR A 1 110 ? 10.037 2.728 -4.321 1.00 79.06 110 THR A C 1
ATOM 852 O O . THR A 1 110 ? 9.319 3.575 -3.796 1.00 79.06 110 THR A O 1
ATOM 855 N N . HIS A 1 111 ? 10.753 1.865 -3.595 1.00 79.81 111 HIS A N 1
ATOM 856 C CA . HIS A 1 111 ? 10.721 1.881 -2.131 1.00 79.81 111 HIS A CA 1
ATOM 857 C C . HIS A 1 111 ? 11.410 3.103 -1.526 1.00 79.81 111 HIS A C 1
ATOM 859 O O . HIS A 1 111 ? 10.931 3.583 -0.506 1.00 79.81 111 HIS A O 1
ATOM 865 N N . THR A 1 112 ? 12.453 3.655 -2.154 1.00 82.19 112 THR A N 1
ATOM 866 C CA . THR A 1 112 ? 13.059 4.925 -1.723 1.00 82.19 112 THR A CA 1
ATOM 867 C C . THR A 1 112 ? 12.042 6.061 -1.771 1.00 82.19 112 THR A C 1
ATOM 869 O O . THR A 1 112 ? 11.875 6.758 -0.779 1.00 82.19 112 THR A O 1
ATOM 872 N N . ILE A 1 113 ? 11.293 6.205 -2.870 1.00 82.50 113 ILE A N 1
ATOM 873 C CA . ILE A 1 113 ? 10.242 7.232 -2.965 1.00 82.50 113 ILE A CA 1
ATOM 874 C C . ILE A 1 113 ? 9.133 6.991 -1.934 1.00 82.50 113 ILE A C 1
ATOM 876 O O . ILE A 1 113 ? 8.650 7.938 -1.322 1.00 82.50 113 ILE A O 1
ATOM 880 N N . LYS A 1 114 ? 8.754 5.730 -1.684 1.00 79.12 114 LYS A N 1
ATOM 881 C CA . LYS A 1 114 ? 7.777 5.403 -0.631 1.00 79.12 114 LYS A CA 1
ATOM 882 C C . LYS A 1 114 ? 8.306 5.710 0.771 1.00 79.12 114 LYS A C 1
ATOM 884 O O . LYS A 1 114 ? 7.544 6.166 1.607 1.00 79.12 114 LYS A O 1
ATOM 889 N N . ALA A 1 115 ? 9.600 5.532 1.025 1.00 80.81 115 ALA A N 1
ATOM 890 C CA . ALA A 1 115 ? 10.216 5.888 2.302 1.00 80.81 115 ALA A CA 1
ATOM 891 C C . ALA A 1 115 ? 10.235 7.407 2.555 1.00 80.81 115 ALA A C 1
ATOM 893 O O . ALA A 1 115 ? 10.382 7.824 3.698 1.00 80.81 115 ALA A O 1
ATOM 894 N N . MET A 1 116 ? 10.029 8.227 1.517 1.00 81.38 116 MET A N 1
ATOM 895 C CA . MET A 1 116 ? 9.839 9.675 1.639 1.00 81.38 116 MET A CA 1
ATOM 896 C C . MET A 1 116 ? 8.392 10.071 1.980 1.00 81.38 116 MET A C 1
ATOM 898 O O . MET A 1 116 ? 8.098 11.256 2.082 1.00 81.38 116 MET A O 1
ATOM 902 N N . GLU A 1 117 ? 7.466 9.129 2.174 1.00 80.12 117 GLU A N 1
ATOM 903 C CA . GLU A 1 117 ? 6.103 9.412 2.653 1.00 80.12 117 GLU A CA 1
ATOM 904 C C . GLU A 1 117 ? 6.037 10.377 3.859 1.00 80.12 117 GLU A C 1
ATOM 906 O O . GLU A 1 117 ? 5.263 11.334 3.777 1.00 80.12 117 GLU A O 1
ATOM 911 N N . PRO A 1 118 ? 6.869 10.258 4.921 1.00 78.81 118 PRO A N 1
ATOM 912 C CA . PRO A 1 118 ? 6.912 11.256 5.994 1.00 78.81 118 PRO A CA 1
ATOM 913 C C . PRO A 1 118 ? 7.265 12.669 5.504 1.00 78.81 118 PRO A C 1
ATOM 915 O O . PRO A 1 118 ? 6.725 13.641 6.028 1.00 78.81 118 PRO A O 1
ATOM 918 N N . PHE A 1 119 ? 8.113 12.807 4.477 1.00 79.50 119 PHE A N 1
ATOM 919 C CA . PHE A 1 119 ? 8.479 14.110 3.906 1.00 79.50 119 PHE A CA 1
ATOM 920 C C . PHE A 1 119 ? 7.271 14.771 3.266 1.00 79.50 119 PHE A C 1
ATOM 922 O O . PHE A 1 119 ? 6.921 15.906 3.590 1.00 79.50 119 PHE A O 1
ATOM 929 N N . PHE A 1 120 ? 6.593 14.027 2.394 1.00 79.25 120 PHE A N 1
ATOM 930 C CA . PHE A 1 120 ? 5.386 14.513 1.744 1.00 79.25 120 PHE A CA 1
ATOM 931 C C . PHE A 1 120 ? 4.272 14.779 2.756 1.00 79.25 120 PHE A C 1
ATOM 933 O O . PHE A 1 120 ? 3.572 15.775 2.616 1.00 79.25 120 PHE A O 1
ATOM 940 N N . SER A 1 121 ? 4.145 13.960 3.805 1.00 80.06 121 SER A N 1
ATOM 941 C CA . SER A 1 121 ? 3.165 14.188 4.868 1.00 80.06 121 SER A CA 1
ATOM 942 C C . SER A 1 121 ? 3.400 15.516 5.587 1.00 80.06 121 SER A C 1
ATOM 944 O O . SER A 1 121 ? 2.450 16.269 5.762 1.00 80.06 121 SER A O 1
ATOM 946 N N . VAL A 1 122 ? 4.641 15.837 5.972 1.00 80.06 122 VAL A N 1
ATOM 947 C CA . VAL A 1 122 ? 4.960 17.106 6.653 1.00 80.06 122 VAL A CA 1
ATOM 948 C C . VAL A 1 122 ? 4.699 18.304 5.740 1.00 80.06 122 VAL A C 1
ATOM 950 O O . VAL A 1 122 ? 4.067 19.272 6.161 1.00 80.06 122 VAL A O 1
ATOM 953 N N . VAL A 1 123 ? 5.129 18.230 4.477 1.00 80.38 123 VAL A N 1
ATOM 954 C CA . VAL A 1 123 ? 4.914 19.306 3.496 1.00 80.38 123 VAL A CA 1
ATOM 955 C C . VAL A 1 123 ? 3.423 19.529 3.236 1.00 80.38 123 VAL A C 1
ATOM 957 O O . VAL A 1 123 ? 2.959 20.667 3.264 1.00 80.38 123 VAL A O 1
ATOM 960 N N . LEU A 1 124 ? 2.651 18.461 3.024 1.00 79.81 124 LEU A N 1
ATOM 961 C CA . LEU A 1 124 ? 1.213 18.560 2.770 1.00 79.81 124 LEU A CA 1
ATOM 962 C C . LEU A 1 124 ? 0.451 19.057 4.005 1.00 79.81 124 LEU A C 1
ATOM 964 O O . LEU A 1 124 ? -0.424 19.908 3.857 1.00 79.81 124 LEU A O 1
ATOM 968 N N . SER A 1 125 ? 0.803 18.606 5.213 1.00 76.19 125 SER A N 1
ATOM 969 C CA . SER A 1 125 ? 0.217 19.134 6.452 1.00 76.19 125 SER A CA 1
ATOM 970 C C . SER A 1 125 ? 0.501 20.628 6.622 1.00 76.19 125 SER A C 1
ATOM 972 O O . SER A 1 125 ? -0.411 21.391 6.935 1.00 76.19 125 SER A O 1
ATOM 974 N N . ALA A 1 126 ? 1.720 21.085 6.322 1.00 79.12 126 ALA A N 1
ATOM 975 C CA . ALA A 1 126 ? 2.048 22.509 6.355 1.00 79.12 126 ALA A CA 1
ATOM 976 C C . ALA A 1 126 ? 1.263 23.316 5.300 1.00 79.12 126 ALA A C 1
ATOM 978 O O . ALA A 1 126 ? 0.803 24.417 5.591 1.00 79.12 126 ALA A O 1
ATOM 979 N N . MET A 1 127 ? 1.068 22.768 4.094 1.00 79.69 127 MET A N 1
ATOM 980 C CA . MET A 1 127 ? 0.354 23.443 3.001 1.00 79.69 127 MET A CA 1
ATOM 981 C C . MET A 1 127 ? -1.167 23.509 3.197 1.00 79.69 127 MET A C 1
ATOM 983 O O . MET A 1 127 ? -1.772 24.523 2.858 1.00 79.69 127 MET A O 1
ATOM 987 N N . PHE A 1 128 ? -1.792 22.437 3.693 1.00 78.75 128 PHE A N 1
ATOM 988 C CA . PHE A 1 128 ? -3.254 22.326 3.779 1.00 78.75 128 PHE A CA 1
ATOM 989 C C . PHE A 1 128 ? -3.818 22.632 5.170 1.00 78.75 128 PHE A C 1
ATOM 991 O O . PHE A 1 128 ? -4.929 23.150 5.258 1.00 78.75 128 PHE A O 1
ATOM 998 N N . LEU A 1 129 ? -3.088 22.308 6.243 1.00 74.06 129 LEU A N 1
ATOM 999 C CA . LEU A 1 129 ? -3.535 22.526 7.626 1.00 74.06 129 LEU A CA 1
ATOM 1000 C C . LEU A 1 129 ? -2.848 23.737 8.281 1.00 74.06 129 LEU A C 1
ATOM 1002 O O . LEU A 1 129 ? -3.323 24.216 9.307 1.00 74.06 129 LEU A O 1
ATOM 1006 N N . GLY A 1 130 ? -1.758 24.258 7.703 1.00 67.62 130 GLY A N 1
ATOM 1007 C CA . GLY A 1 130 ? -0.997 25.379 8.273 1.00 67.62 130 GLY A CA 1
ATOM 1008 C C . GLY A 1 130 ? -0.172 25.005 9.510 1.00 67.62 130 GLY A C 1
ATOM 1009 O O . GLY A 1 130 ? 0.333 25.886 10.205 1.00 67.62 130 GLY A O 1
ATOM 1010 N N . GLU A 1 131 ? -0.029 23.710 9.803 1.00 66.44 131 GLU A N 1
ATOM 1011 C CA . GLU A 1 131 ? 0.721 23.219 10.957 1.00 66.44 131 GLU A CA 1
ATOM 1012 C C . GLU A 1 131 ? 2.230 23.228 10.669 1.00 66.44 131 GLU A C 1
ATOM 1014 O O . GLU A 1 131 ? 2.737 22.474 9.836 1.00 66.44 131 GLU A O 1
ATOM 1019 N N . VAL A 1 132 ? 2.974 24.075 11.386 1.00 61.22 132 VAL A N 1
ATOM 1020 C CA . VAL A 1 132 ? 4.443 24.040 11.400 1.00 61.22 132 VAL A CA 1
ATOM 1021 C C . VAL A 1 132 ? 4.909 22.898 12.300 1.00 61.22 132 VAL A C 1
ATOM 1023 O O . VAL A 1 132 ? 4.854 22.987 13.526 1.00 61.22 132 VAL A O 1
ATOM 1026 N N . SER A 1 133 ? 5.358 21.806 11.678 1.00 60.97 133 SER A N 1
ATOM 1027 C CA . SER A 1 133 ? 5.922 20.663 12.403 1.00 60.97 133 SER A CA 1
ATOM 1028 C C . SER A 1 133 ? 7.185 21.079 13.176 1.00 60.97 133 SER A C 1
ATOM 1030 O O . SER A 1 133 ? 8.019 21.807 12.628 1.00 60.97 133 SER A O 1
ATOM 1032 N N . PRO A 1 134 ? 7.358 20.636 14.436 1.00 63.16 134 PRO A N 1
ATOM 1033 C CA . PRO A 1 134 ? 8.516 21.000 15.243 1.00 63.16 134 PRO A CA 1
ATOM 1034 C C . PRO A 1 134 ? 9.827 20.496 14.607 1.00 63.16 134 PRO A C 1
ATOM 1036 O O . PRO A 1 134 ? 9.828 19.438 13.973 1.00 63.16 134 PRO A O 1
ATOM 1039 N N . PRO A 1 135 ? 10.968 21.188 14.804 1.00 60.75 135 PRO A N 1
ATOM 1040 C CA . PRO A 1 135 ? 12.243 20.834 14.165 1.00 60.75 135 PRO A CA 1
ATOM 1041 C C . PRO A 1 135 ? 12.717 19.395 14.432 1.00 60.75 135 PRO A C 1
ATOM 1043 O O . PRO A 1 135 ? 13.425 18.816 13.615 1.00 60.75 135 PRO A O 1
ATOM 1046 N N . SER A 1 136 ? 12.301 18.786 15.546 1.00 61.41 136 SER A N 1
ATOM 1047 C CA . SER A 1 136 ? 12.591 17.387 15.886 1.00 61.41 136 SER A CA 1
ATOM 1048 C C . SER A 1 136 ? 11.920 16.374 14.950 1.00 61.41 136 SER A C 1
ATOM 1050 O O . SER A 1 136 ? 12.478 15.305 14.712 1.00 61.41 136 SER A O 1
ATOM 1052 N N . SER A 1 137 ? 10.767 16.712 14.366 1.00 60.72 137 SER A N 1
ATOM 1053 C CA . SER A 1 137 ? 10.079 15.901 13.351 1.00 60.72 137 SER A CA 1
ATOM 1054 C C . SER A 1 137 ? 10.746 15.976 11.973 1.00 60.72 137 SER A C 1
ATOM 1056 O O . SER A 1 137 ? 10.398 15.194 11.094 1.00 60.72 137 SER A O 1
ATOM 1058 N N . LEU A 1 138 ? 11.713 16.884 11.785 1.00 59.44 138 LEU A N 1
ATOM 1059 C CA . LEU A 1 138 ? 12.521 17.007 10.567 1.00 59.44 138 LEU A CA 1
ATOM 1060 C C . LEU A 1 138 ? 13.796 16.151 10.602 1.00 59.44 138 LEU A C 1
ATOM 1062 O O . LEU A 1 138 ? 14.416 15.942 9.568 1.00 59.44 138 LEU A O 1
ATOM 1066 N N . ILE A 1 139 ? 14.185 15.626 11.768 1.00 62.53 139 ILE A N 1
ATOM 1067 C CA . ILE A 1 139 ? 15.377 14.773 11.918 1.00 62.53 139 ILE A CA 1
ATOM 1068 C C . ILE A 1 139 ? 15.242 13.438 11.155 1.00 62.53 139 ILE A C 1
ATOM 1070 O O . ILE A 1 139 ? 16.211 13.048 10.516 1.00 62.53 139 ILE A O 1
ATOM 1074 N N . PRO A 1 140 ? 14.077 12.755 11.130 1.00 60.84 140 PRO A N 1
ATOM 1075 C CA . PRO A 1 140 ? 13.881 11.542 10.327 1.00 60.84 140 PRO A CA 1
ATOM 1076 C C . PRO A 1 140 ? 13.750 11.793 8.812 1.00 60.84 140 PRO A C 1
ATOM 1078 O O . PRO A 1 140 ? 13.525 10.842 8.067 1.00 60.84 140 PRO A O 1
ATOM 1081 N N . LEU A 1 141 ? 13.792 13.058 8.367 1.00 58.34 141 LEU A N 1
ATOM 1082 C CA . LEU A 1 141 ? 13.632 13.461 6.964 1.00 58.34 141 LEU A CA 1
ATOM 1083 C C . LEU A 1 141 ? 14.956 13.624 6.206 1.00 58.34 141 LEU A C 1
ATOM 1085 O O . LEU A 1 141 ? 14.923 13.814 4.989 1.00 58.34 141 LEU A O 1
ATOM 1089 N N . PHE A 1 142 ? 16.085 13.538 6.911 1.00 48.09 142 PHE A N 1
ATOM 1090 C CA . PHE A 1 142 ? 17.445 13.506 6.371 1.00 48.09 142 PHE A CA 1
ATOM 1091 C C . PHE A 1 142 ? 18.048 12.110 6.543 1.00 48.09 142 PHE A C 1
ATOM 1093 O O . PHE A 1 142 ? 18.808 11.701 5.637 1.00 48.09 142 PHE A O 1
#

InterPro domains:
  IPR004853 Sugar phosphate transporter domain [PF03151] (18-139)
  IPR037185 Multidrug transporter EmrE superfamily [SSF103481] (62-136)
  IPR050186 Triose Phosphate/Phosphate Translocator [PTHR11132] (19-134)

Foldseek 3Di:
DDDDPPDDPVVVVVVVVVVVVVVVVVVVVVVVVLVVLLVVCVVPVCLPVVLVVVVVVVVVVVVVCVVVVVDDPDPADPVNVVVCVVVVVVVSVVSSVLSVCSNVHPPVVSVVVVLCVLVVVQVVCCVPVVDDDDVVSCPSND

Secondary structure (DSSP, 8-state):
-PPP--SHHHHHHHHHHHHHHHHHHHHHHHHHHHHHHHHHHHH---HHHHHHHHHHHHHHHHHHHHHTT-SPPP---HHHHHHHHHHHHHHHHHHHHHHHHHHHS-HHHHHHHHHTHHHHHHHHHHHHT-----GGGGGGG-

Radius of gyration: 20.99 Å; chains: 1; bounding box: 42×43×73 Å

pLDDT: mean 75.48, std 11.43, range [39.25, 92.69]

Organism: Brassica cretica (NCBI:txid69181)

Sequence (142 aa):
TAVPEEGEGSGKMTKVLELGLLFAMWYLFNIYFNIYNKQVLKALHAPMTVTLVQFAVGSVLITFMWALNLYKRPKISAAQLAAILPLAVVHTLGNLFTNMSLGKVSVSFTHTIKAMEPFFSVVLSAMFLGEVSPPSSLIPLF